Protein AF-A0A3D4T516-F1 (afdb_monomer)

Solvent-accessible surface area (backbone atoms only — not comparable to full-atom values): 6458 Å² total; per-residue (Å²): 79,28,20,22,77,67,82,60,55,74,40,79,66,72,54,71,50,77,47,79,43,81,50,92,99,47,71,46,77,45,83,45,76,48,46,68,33,95,87,46,90,95,21,42,49,34,57,37,44,65,31,91,86,78,66,50,74,43,64,63,82,81,74,87,64,45,72,72,59,45,51,54,51,52,52,53,50,51,55,51,61,71,72,49,53,74,70,55,48,52,54,54,52,76,75,50,91,79,76,89,87,80,135

Sequence (103 aa):
MYKCDTCGYETERLPIYEEHHPYGEGTATEIMTDTDCPYCVGGELMPAVQCGHCGKWFVDDGNEICPNCGKATVVAFKLFCNSLDETQKCYLNEFFDGTEVFA

Nearest PDB structures (foldseek):
  8aa4-assembly1_B  TM=6.515E-01  e=3.161E+00  Bacteroides thetaiotaomicron VPI-5482

Structure (mmCIF, N/CA/C/O backbone):
data_AF-A0A3D4T516-F1
#
_entry.id   AF-A0A3D4T516-F1
#
loop_
_atom_site.group_PDB
_atom_site.id
_atom_site.type_symbol
_atom_site.label_atom_id
_atom_site.label_alt_id
_atom_site.label_comp_id
_atom_site.label_asym_id
_atom_site.label_entity_id
_atom_site.label_seq_id
_atom_site.pdbx_PDB_ins_code
_atom_site.Cartn_x
_atom_site.Cartn_y
_atom_site.Cartn_z
_atom_site.occupancy
_atom_site.B_iso_or_equiv
_atom_site.auth_seq_id
_atom_site.auth_comp_id
_atom_site.auth_asym_id
_atom_site.auth_atom_id
_atom_site.pdbx_PDB_model_num
ATOM 1 N N . MET A 1 1 ? 12.123 -1.417 -2.527 1.00 91.31 1 MET A N 1
ATOM 2 C CA . MET A 1 1 ? 10.958 -2.314 -2.648 1.00 91.31 1 MET A CA 1
ATOM 3 C C . MET A 1 1 ? 9.829 -1.504 -3.245 1.00 91.31 1 MET A C 1
ATOM 5 O O . MET A 1 1 ? 9.654 -0.362 -2.834 1.00 91.31 1 MET A O 1
ATOM 9 N N . TYR A 1 2 ? 9.104 -2.081 -4.193 1.00 93.56 2 TYR A N 1
ATOM 10 C CA . TYR A 1 2 ? 7.950 -1.480 -4.844 1.00 93.56 2 TYR A CA 1
ATOM 11 C C . TYR A 1 2 ? 6.756 -2.412 -4.713 1.00 93.56 2 TYR A C 1
ATOM 13 O O . TYR A 1 2 ? 6.912 -3.637 -4.714 1.00 93.56 2 TYR A O 1
ATOM 21 N N . LYS A 1 3 ? 5.566 -1.830 -4.603 1.00 94.69 3 LYS A N 1
ATOM 22 C CA . LYS A 1 3 ? 4.310 -2.563 -4.535 1.00 94.69 3 LYS A CA 1
ATOM 23 C C . LYS A 1 3 ? 3.280 -1.884 -5.423 1.00 94.69 3 LYS A C 1
ATOM 25 O O . LYS A 1 3 ? 3.155 -0.666 -5.400 1.00 94.69 3 LYS A O 1
ATOM 30 N N . CYS A 1 4 ? 2.541 -2.678 -6.186 1.00 94.69 4 CYS A N 1
ATOM 31 C CA . CYS A 1 4 ? 1.422 -2.180 -6.962 1.00 94.69 4 CYS A CA 1
ATOM 32 C C . CYS A 1 4 ? 0.303 -1.716 -6.026 1.00 94.69 4 CYS A C 1
ATOM 34 O O . CYS A 1 4 ? -0.152 -2.487 -5.174 1.00 94.69 4 CYS A O 1
ATOM 36 N N . ASP A 1 5 ? -0.146 -0.482 -6.214 1.00 92.88 5 ASP A N 1
ATOM 37 C CA . ASP A 1 5 ? -1.242 0.142 -5.469 1.00 92.88 5 ASP A CA 1
ATOM 38 C C . ASP A 1 5 ? -2.602 -0.554 -5.665 1.00 92.88 5 ASP A C 1
ATOM 40 O O . ASP A 1 5 ? -3.442 -0.562 -4.765 1.00 92.88 5 ASP A O 1
ATOM 44 N N . THR A 1 6 ? -2.785 -1.205 -6.812 1.00 93.62 6 THR A N 1
ATOM 45 C CA . THR A 1 6 ? -4.055 -1.800 -7.228 1.00 93.62 6 THR A CA 1
ATOM 46 C C . THR A 1 6 ? -4.117 -3.299 -6.945 1.00 93.62 6 THR A C 1
ATOM 48 O O . THR A 1 6 ? -5.011 -3.768 -6.240 1.00 93.62 6 THR A O 1
ATOM 51 N N . CYS A 1 7 ? -3.174 -4.086 -7.481 1.00 94.00 7 CYS A N 1
ATOM 52 C CA . CYS A 1 7 ? -3.198 -5.549 -7.344 1.00 94.00 7 CYS A CA 1
ATOM 53 C C . CYS A 1 7 ? -2.308 -6.088 -6.213 1.00 94.00 7 CYS A C 1
ATOM 55 O O . CYS A 1 7 ? -2.395 -7.267 -5.866 1.00 94.00 7 CYS A O 1
ATOM 57 N N . GLY A 1 8 ? -1.442 -5.252 -5.632 1.00 91.69 8 GLY A N 1
ATOM 58 C CA . GLY A 1 8 ? -0.551 -5.646 -4.545 1.00 91.69 8 GLY A CA 1
ATOM 59 C C . GLY A 1 8 ? 0.674 -6.465 -4.958 1.00 91.69 8 GLY A C 1
ATOM 60 O O . GLY A 1 8 ? 1.367 -6.949 -4.062 1.00 91.69 8 GLY A O 1
ATOM 61 N N . TYR A 1 9 ? 0.958 -6.620 -6.256 1.00 94.00 9 TYR A N 1
ATOM 62 C CA . TYR A 1 9 ? 2.206 -7.217 -6.752 1.00 94.00 9 TYR A CA 1
ATOM 63 C C . TYR A 1 9 ? 3.437 -6.517 -6.148 1.00 94.00 9 TYR A C 1
ATOM 65 O O . TYR A 1 9 ? 3.426 -5.301 -6.002 1.00 94.00 9 TYR A O 1
ATOM 73 N N . GLU A 1 10 ? 4.483 -7.266 -5.792 1.00 94.25 10 GLU A N 1
ATOM 74 C CA . GLU A 1 10 ? 5.697 -6.751 -5.142 1.00 94.25 10 GLU A CA 1
ATOM 75 C C . GLU A 1 10 ? 6.936 -7.031 -6.001 1.00 94.25 10 GLU A C 1
ATOM 77 O O . GLU A 1 10 ? 7.076 -8.117 -6.565 1.00 94.25 10 GLU A O 1
ATOM 82 N N . THR A 1 11 ? 7.855 -6.066 -6.072 1.00 93.44 11 THR A N 1
ATOM 83 C CA . THR A 1 11 ? 9.149 -6.215 -6.753 1.00 93.44 11 THR A CA 1
ATOM 84 C C . THR A 1 11 ? 10.243 -5.413 -6.053 1.00 93.44 11 THR A C 1
ATOM 86 O O . THR A 1 11 ? 10.009 -4.337 -5.505 1.00 93.44 11 THR A O 1
ATOM 89 N N . GLU A 1 12 ? 11.480 -5.904 -6.079 1.00 94.19 12 GLU A N 1
ATOM 90 C CA . GLU A 1 12 ? 12.624 -5.169 -5.529 1.00 94.19 12 GLU A CA 1
ATOM 91 C C . GLU A 1 12 ? 13.093 -4.033 -6.445 1.00 94.19 12 GLU A C 1
ATOM 93 O O . GLU A 1 12 ? 13.694 -3.070 -5.965 1.00 94.19 12 GLU A O 1
ATOM 98 N N . ARG A 1 13 ? 12.817 -4.140 -7.751 1.00 91.38 13 ARG A N 1
ATOM 99 C CA . ARG A 1 13 ? 13.290 -3.225 -8.796 1.00 91.38 13 ARG A CA 1
ATOM 100 C C . ARG A 1 13 ? 12.166 -2.893 -9.768 1.00 91.38 13 ARG A C 1
ATOM 102 O O . ARG A 1 13 ? 11.352 -3.763 -10.081 1.00 91.38 13 ARG A O 1
ATOM 109 N N . LEU A 1 14 ? 12.156 -1.658 -10.258 1.00 92.12 14 LEU A N 1
ATOM 110 C CA . LEU A 1 14 ? 11.284 -1.273 -11.363 1.00 92.12 14 LEU A CA 1
ATOM 111 C C . LEU A 1 14 ? 11.728 -1.984 -12.652 1.00 92.12 14 LEU A C 1
ATOM 113 O O . LEU A 1 14 ? 12.937 -2.167 -12.851 1.00 92.12 14 LEU A O 1
ATOM 117 N N . PRO A 1 15 ? 10.784 -2.399 -13.512 1.00 87.94 15 PRO A N 1
ATOM 118 C CA . PRO A 1 15 ? 11.098 -2.813 -14.871 1.00 87.94 15 PRO A CA 1
ATOM 119 C C . PRO A 1 15 ? 11.887 -1.723 -15.606 1.00 87.94 15 PRO A C 1
ATOM 121 O O . PRO A 1 15 ? 11.644 -0.532 -15.422 1.00 87.94 15 PRO A O 1
ATOM 124 N N . ILE A 1 16 ? 12.843 -2.144 -16.430 1.00 89.75 16 ILE A N 1
ATOM 125 C CA . ILE A 1 16 ? 13.618 -1.255 -17.296 1.00 89.75 16 ILE A CA 1
ATOM 126 C C . ILE A 1 16 ? 13.416 -1.656 -18.750 1.00 89.75 16 ILE A C 1
ATOM 128 O O . ILE A 1 16 ? 13.284 -2.845 -19.051 1.00 89.75 16 ILE A O 1
ATOM 132 N N . TYR A 1 17 ? 13.429 -0.674 -19.641 1.00 87.62 17 TYR A N 1
ATOM 133 C CA . TYR A 1 17 ? 13.423 -0.888 -21.082 1.00 87.62 17 TYR A CA 1
ATOM 134 C C . TYR A 1 17 ? 14.390 0.076 -21.763 1.00 87.62 17 TYR A C 1
ATOM 136 O O . TYR A 1 17 ? 14.778 1.099 -21.200 1.00 87.62 17 TYR A O 1
ATOM 144 N N . GLU A 1 18 ? 14.821 -0.300 -22.961 1.00 91.38 18 GLU A N 1
ATOM 145 C CA . GLU A 1 18 ? 15.723 0.498 -23.783 1.00 91.38 18 GLU A CA 1
ATOM 146 C C . GLU A 1 18 ? 14.919 1.149 -24.907 1.00 91.38 18 GLU A C 1
ATOM 148 O O . GLU A 1 18 ? 14.240 0.454 -25.667 1.00 91.38 18 GLU A O 1
ATOM 153 N N . GLU A 1 19 ? 15.011 2.472 -25.031 1.00 89.00 19 GLU A N 1
ATOM 154 C CA . GLU A 1 19 ? 14.543 3.188 -26.214 1.00 89.00 19 GLU A CA 1
ATOM 155 C C . GLU A 1 19 ? 15.729 3.579 -27.091 1.00 89.00 19 GLU A C 1
ATOM 157 O O . GLU A 1 19 ? 16.762 4.062 -26.622 1.00 89.00 19 GLU A O 1
ATOM 162 N N . HIS A 1 20 ? 15.582 3.357 -28.395 1.00 88.75 20 HIS A N 1
ATOM 163 C CA . HIS A 1 20 ? 16.577 3.742 -29.385 1.00 88.75 20 HIS A CA 1
ATOM 164 C C . HIS A 1 20 ? 16.087 4.975 -30.140 1.00 88.75 20 HIS A C 1
ATOM 166 O O . HIS A 1 20 ? 15.159 4.895 -30.948 1.00 88.75 20 HIS A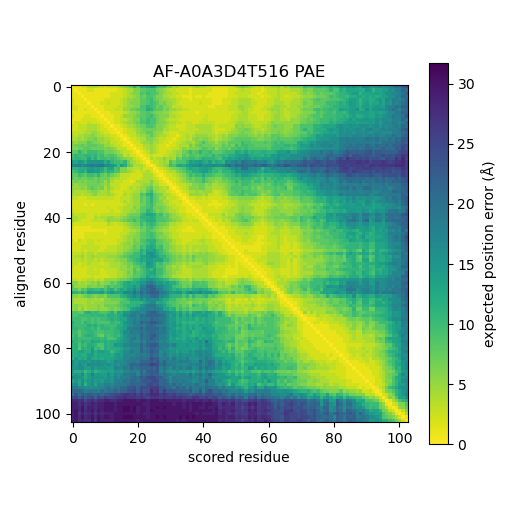 O 1
ATOM 172 N N . HIS A 1 21 ? 16.747 6.109 -29.920 1.00 85.25 21 HIS A N 1
ATOM 173 C CA . HIS A 1 21 ? 16.427 7.365 -30.586 1.00 85.25 21 HIS A CA 1
ATOM 174 C C . HIS A 1 21 ? 17.432 7.655 -31.709 1.00 85.25 21 HIS A C 1
ATOM 176 O O . HIS A 1 21 ? 18.646 7.597 -31.487 1.00 85.25 21 HIS A O 1
ATOM 182 N N . PRO A 1 22 ? 16.974 7.985 -32.928 1.00 88.75 22 PRO A N 1
ATOM 183 C CA . PRO A 1 22 ? 17.866 8.411 -33.999 1.00 88.75 22 PRO A CA 1
ATOM 184 C C . PRO A 1 22 ? 18.471 9.785 -33.677 1.00 88.75 22 PRO A C 1
ATOM 186 O O . PRO A 1 22 ? 17.761 10.717 -33.303 1.00 88.75 22 PRO A O 1
ATOM 189 N N . TYR A 1 23 ? 19.785 9.921 -33.854 1.00 83.62 23 TYR A N 1
ATOM 190 C CA . TYR A 1 23 ? 20.533 11.150 -33.587 1.00 83.62 23 TYR A CA 1
ATOM 191 C C . TYR A 1 23 ? 21.558 11.390 -34.704 1.00 83.62 23 TYR A C 1
ATOM 193 O O . TYR A 1 23 ? 22.655 10.828 -34.713 1.00 83.62 23 TYR A O 1
ATOM 201 N N . GLY A 1 24 ? 21.191 12.215 -35.689 1.00 84.50 24 GLY A N 1
ATOM 202 C CA . GLY A 1 24 ? 22.008 12.424 -36.889 1.00 84.50 24 GLY A CA 1
ATOM 203 C C . GLY A 1 24 ? 22.181 11.130 -37.695 1.00 84.50 24 GLY A C 1
ATOM 204 O O . GLY A 1 24 ? 21.194 10.510 -38.076 1.00 84.50 24 GLY A O 1
ATOM 205 N N . GLU A 1 25 ? 23.431 10.726 -37.948 1.00 85.38 25 GLU A N 1
ATOM 206 C CA . GLU A 1 25 ? 23.774 9.468 -38.641 1.00 85.38 25 GLU A CA 1
ATOM 207 C C . GLU A 1 25 ? 23.887 8.250 -37.695 1.00 85.38 25 GLU A C 1
ATOM 209 O O . GLU A 1 25 ? 24.220 7.154 -38.142 1.00 85.38 25 GLU A O 1
ATOM 214 N N . GLY A 1 26 ? 23.626 8.421 -36.393 1.00 86.06 26 GLY A N 1
ATOM 215 C CA . GLY A 1 26 ? 23.706 7.360 -35.386 1.00 86.06 26 GLY A CA 1
ATOM 216 C C . GLY A 1 26 ? 22.408 7.154 -34.602 1.00 86.06 26 GLY A C 1
ATOM 217 O O . GLY A 1 26 ? 21.389 7.797 -34.851 1.00 86.06 26 GLY A O 1
ATOM 218 N N . THR A 1 27 ? 22.460 6.253 -33.621 1.00 86.19 27 THR A N 1
ATOM 219 C CA . THR A 1 27 ? 21.380 5.996 -32.658 1.00 86.19 27 THR A CA 1
ATOM 220 C C . THR A 1 27 ? 21.906 6.156 -31.236 1.00 86.19 27 THR A C 1
ATOM 222 O O . THR A 1 27 ? 22.972 5.627 -30.916 1.00 86.19 27 THR A O 1
ATOM 225 N N . ALA A 1 28 ? 21.161 6.855 -30.386 1.00 89.56 28 ALA A N 1
ATOM 226 C CA . ALA A 1 28 ? 21.375 6.888 -28.945 1.00 89.56 28 ALA A CA 1
ATOM 227 C C . ALA A 1 28 ? 20.432 5.879 -28.276 1.00 89.56 28 ALA A C 1
ATOM 229 O O . ALA A 1 28 ? 19.267 5.789 -28.658 1.00 89.56 28 ALA A O 1
ATOM 230 N N . THR A 1 29 ? 20.935 5.119 -27.303 1.00 89.62 29 THR A N 1
ATOM 231 C CA . THR A 1 29 ? 20.111 4.230 -26.472 1.00 89.62 29 THR A CA 1
ATOM 232 C C . THR A 1 29 ? 19.908 4.878 -25.112 1.00 89.62 29 THR A C 1
ATOM 234 O O . THR A 1 29 ? 20.890 5.194 -24.437 1.00 89.62 29 THR A O 1
ATOM 237 N N . GLU A 1 30 ? 18.656 5.044 -24.705 1.00 88.62 30 GLU A N 1
ATOM 238 C CA . GLU A 1 30 ? 18.272 5.532 -23.383 1.00 88.62 30 GLU A CA 1
ATOM 239 C C . GLU A 1 30 ? 17.653 4.387 -22.576 1.00 88.62 30 GLU A C 1
ATOM 241 O O . GLU A 1 30 ? 16.828 3.630 -23.083 1.00 88.62 30 GLU A O 1
ATOM 246 N N . ILE A 1 31 ? 18.085 4.227 -21.322 1.00 88.50 31 ILE A N 1
ATOM 247 C CA . ILE A 1 31 ? 17.523 3.235 -20.398 1.00 88.50 31 ILE A CA 1
ATOM 248 C C . ILE A 1 31 ? 16.461 3.941 -19.564 1.00 88.50 31 ILE A C 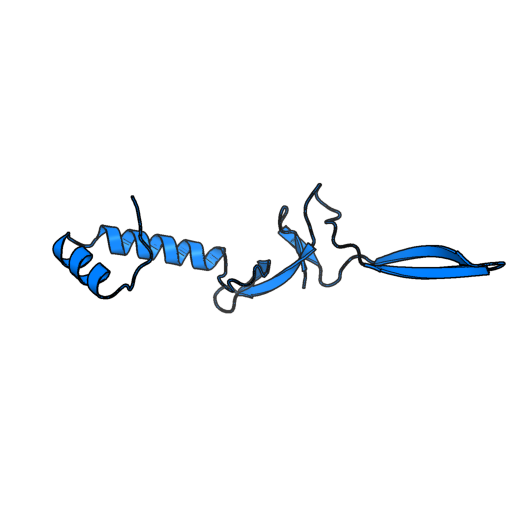1
ATOM 250 O O . ILE A 1 31 ? 16.782 4.837 -18.780 1.00 88.50 31 ILE A O 1
ATOM 254 N N . MET A 1 32 ? 15.214 3.513 -19.715 1.00 87.19 32 MET A N 1
ATOM 255 C CA . MET A 1 32 ? 14.063 4.056 -19.004 1.00 87.19 32 MET A CA 1
ATOM 256 C C . MET A 1 32 ? 13.556 3.064 -17.957 1.00 87.19 32 MET A C 1
ATOM 258 O O . MET A 1 32 ? 13.749 1.854 -18.078 1.00 87.19 32 MET A O 1
ATOM 262 N N . THR A 1 33 ? 12.912 3.581 -16.911 1.00 88.88 33 THR A N 1
ATOM 263 C CA . THR A 1 33 ? 12.206 2.781 -15.902 1.00 88.88 33 THR A CA 1
ATOM 264 C C . THR A 1 33 ? 10.708 2.880 -16.126 1.00 88.88 33 THR A C 1
ATOM 266 O O . THR A 1 33 ? 10.196 3.985 -16.300 1.00 88.88 33 THR A O 1
ATOM 269 N N . ASP A 1 34 ? 10.018 1.748 -16.061 1.00 89.06 34 ASP A N 1
ATOM 270 C CA . ASP A 1 34 ? 8.564 1.677 -16.135 1.00 89.06 34 ASP A CA 1
ATOM 271 C C . ASP A 1 34 ? 7.969 1.550 -14.729 1.00 89.06 34 ASP A C 1
ATOM 273 O O . ASP A 1 34 ? 8.420 0.733 -13.919 1.00 89.06 34 ASP A O 1
ATOM 277 N N . THR A 1 35 ? 6.977 2.377 -14.424 1.00 92.38 35 THR A N 1
ATOM 278 C CA . THR A 1 35 ? 6.211 2.297 -13.177 1.00 92.38 35 THR A CA 1
ATOM 279 C C . THR A 1 35 ? 4.906 1.540 -13.358 1.00 92.38 35 THR A C 1
ATOM 281 O O . THR A 1 35 ? 4.266 1.226 -12.360 1.00 92.38 35 THR A O 1
ATOM 284 N N . ASP A 1 36 ? 4.513 1.187 -14.578 1.00 93.81 36 ASP A N 1
ATOM 285 C CA . ASP A 1 36 ? 3.285 0.444 -14.811 1.00 93.81 36 ASP A CA 1
ATOM 286 C C . ASP A 1 36 ? 3.392 -0.979 -14.257 1.00 93.81 36 ASP A C 1
ATOM 288 O O . ASP A 1 36 ? 4.409 -1.676 -14.362 1.00 93.81 36 ASP A O 1
ATOM 292 N N . CYS A 1 37 ? 2.316 -1.443 -13.623 1.00 93.06 37 CYS A N 1
ATOM 293 C CA . CYS A 1 37 ? 2.265 -2.799 -13.112 1.00 93.06 37 CYS A CA 1
ATOM 294 C C . CYS A 1 37 ? 2.097 -3.800 -14.268 1.00 93.06 37 CYS A C 1
ATOM 296 O O . CYS A 1 37 ? 1.060 -3.803 -14.933 1.00 93.06 37 CYS A O 1
ATOM 298 N N . PRO A 1 38 ? 3.015 -4.768 -14.446 1.00 91.69 38 PRO A N 1
ATOM 299 C CA . PRO A 1 38 ? 2.922 -5.729 -15.548 1.00 91.69 38 PRO A CA 1
ATOM 300 C C . PRO A 1 38 ? 1.817 -6.787 -15.364 1.00 91.69 38 PRO A C 1
ATOM 302 O O . PRO A 1 38 ? 1.592 -7.606 -16.254 1.00 91.69 38 PRO A O 1
ATOM 305 N N . TYR A 1 39 ? 1.135 -6.804 -14.212 1.00 93.38 39 TYR A N 1
ATOM 306 C CA . TYR A 1 39 ? 0.142 -7.824 -13.851 1.00 93.38 39 TYR A CA 1
ATOM 307 C C . TYR A 1 39 ? -1.294 -7.298 -13.761 1.00 93.38 39 TYR A C 1
ATOM 309 O O . TYR A 1 39 ? -2.218 -8.098 -13.600 1.00 93.38 39 TYR A O 1
ATOM 317 N N . CYS A 1 40 ? -1.518 -5.984 -13.854 1.00 94.62 40 CYS A N 1
ATOM 318 C CA . CYS A 1 40 ? -2.865 -5.420 -13.825 1.00 94.62 40 CYS A CA 1
ATOM 319 C C . CYS A 1 40 ? -2.966 -4.126 -14.632 1.00 94.62 40 CYS A C 1
ATOM 321 O O . CYS A 1 40 ? -2.013 -3.362 -14.722 1.00 94.62 40 CYS A O 1
ATOM 323 N N . VAL A 1 41 ? -4.149 -3.867 -15.185 1.00 93.81 41 VAL A N 1
ATOM 324 C CA . VAL A 1 41 ? -4.407 -2.661 -15.976 1.00 93.81 41 VAL A CA 1
ATOM 325 C C . VAL A 1 41 ? -4.663 -1.479 -15.046 1.00 93.81 41 VAL A C 1
ATOM 327 O O . VAL A 1 41 ? -5.564 -1.547 -14.212 1.00 93.81 41 VAL A O 1
ATOM 330 N N . GLY A 1 42 ? -3.898 -0.401 -15.231 1.00 91.50 42 GLY A N 1
ATOM 331 C CA . GLY A 1 42 ? -4.065 0.860 -14.503 1.00 91.50 42 GLY A CA 1
ATOM 332 C C . GLY A 1 42 ? -3.524 0.859 -13.073 1.00 91.50 42 GLY A C 1
ATOM 333 O O . GLY A 1 42 ? -3.860 1.764 -12.322 1.00 91.50 42 GLY A O 1
ATOM 334 N N . GLY A 1 43 ? -2.738 -0.152 -12.689 1.00 93.62 43 GLY A N 1
ATOM 335 C CA . GLY A 1 43 ? -2.010 -0.139 -11.423 1.00 93.62 43 GLY A CA 1
ATOM 336 C C . GLY A 1 43 ? -0.573 0.327 -11.614 1.00 93.62 43 GLY A C 1
ATOM 337 O O . GLY A 1 43 ? 0.061 -0.040 -12.602 1.00 93.62 43 GLY A O 1
ATOM 338 N N . GLU A 1 44 ? -0.046 1.050 -10.631 1.00 94.44 44 GLU A N 1
ATOM 339 C CA . GLU A 1 44 ? 1.309 1.609 -10.648 1.00 94.44 44 GLU A CA 1
ATOM 340 C C . GLU A 1 44 ? 2.160 1.008 -9.521 1.00 94.44 44 GLU A C 1
ATOM 342 O O . GLU A 1 44 ? 1.687 0.729 -8.415 1.00 94.44 44 GLU A O 1
ATOM 347 N N . LEU A 1 45 ? 3.436 0.767 -9.811 1.00 94.38 45 LEU A N 1
ATOM 348 C CA . LEU A 1 45 ? 4.460 0.307 -8.883 1.00 94.38 45 LEU A CA 1
ATOM 349 C C . LEU A 1 45 ? 4.970 1.480 -8.051 1.00 94.38 45 LEU A C 1
ATOM 351 O O . LEU A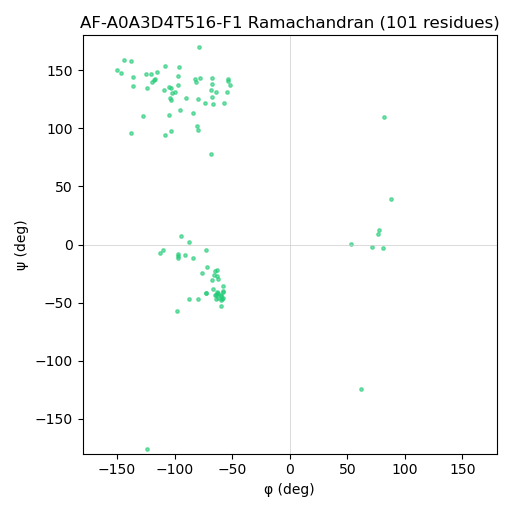 1 45 ? 5.871 2.216 -8.450 1.00 94.38 45 LEU A O 1
ATOM 355 N N . MET A 1 46 ? 4.441 1.587 -6.841 1.00 93.06 46 MET A N 1
ATOM 356 C CA . MET A 1 46 ? 4.790 2.648 -5.908 1.00 93.06 46 MET A CA 1
ATOM 357 C C . MET A 1 46 ? 5.864 2.190 -4.918 1.00 93.06 46 MET A C 1
ATOM 359 O O . MET A 1 46 ? 5.953 0.992 -4.619 1.00 93.06 46 MET A O 1
ATOM 363 N N . PRO A 1 47 ? 6.687 3.107 -4.376 1.00 93.19 47 PRO A N 1
ATOM 364 C CA . PRO A 1 47 ? 7.583 2.795 -3.271 1.00 93.19 47 PRO A CA 1
ATOM 365 C C . PRO A 1 47 ? 6.821 2.135 -2.121 1.00 93.19 47 PRO A C 1
ATOM 367 O O . PRO A 1 47 ? 5.713 2.541 -1.771 1.00 93.19 47 PRO A O 1
ATOM 370 N N . ALA A 1 48 ? 7.410 1.091 -1.545 1.00 92.38 48 ALA A N 1
ATOM 371 C CA . ALA A 1 48 ? 6.812 0.362 -0.439 1.00 92.38 48 ALA A CA 1
ATOM 372 C C . ALA A 1 48 ? 7.685 0.440 0.811 1.00 92.38 48 ALA A C 1
ATOM 374 O O . ALA A 1 48 ? 8.910 0.305 0.736 1.00 92.38 48 ALA A O 1
ATOM 375 N N . VAL A 1 49 ? 7.033 0.567 1.965 1.00 91.94 49 VAL A N 1
ATOM 376 C CA . VAL A 1 49 ? 7.654 0.568 3.293 1.00 91.94 49 VAL A CA 1
ATOM 377 C C . VAL A 1 49 ? 7.203 -0.646 4.097 1.00 91.94 49 VAL A C 1
ATOM 379 O O . VAL A 1 49 ? 6.089 -1.158 3.940 1.00 91.94 49 VAL A O 1
ATOM 382 N N . GLN A 1 50 ? 8.087 -1.140 4.962 1.00 91.38 50 GLN A N 1
ATOM 383 C CA . GLN A 1 50 ? 7.781 -2.259 5.842 1.00 91.38 50 GLN A CA 1
ATOM 384 C C . GLN A 1 50 ? 7.213 -1.742 7.163 1.00 91.38 50 GLN A C 1
ATOM 386 O O . GLN A 1 50 ? 7.833 -0.939 7.856 1.00 91.38 50 GLN A O 1
ATOM 391 N N . CYS A 1 51 ? 6.043 -2.241 7.558 1.00 89.25 51 CYS A N 1
ATOM 392 C CA . CYS A 1 51 ? 5.471 -1.913 8.857 1.00 89.25 51 CYS A CA 1
ATOM 393 C C . CYS A 1 51 ? 6.331 -2.486 9.992 1.00 89.25 51 CYS A C 1
ATOM 395 O O . CYS A 1 51 ? 6.438 -3.705 10.120 1.00 89.25 51 CYS A O 1
ATOM 397 N N . GLY A 1 52 ? 6.837 -1.631 10.885 1.00 86.38 52 GLY A N 1
ATOM 398 C CA . GLY A 1 52 ? 7.609 -2.067 12.056 1.00 86.38 52 GLY A CA 1
ATOM 399 C C . GLY A 1 52 ? 6.828 -2.929 13.061 1.00 86.38 52 GLY A C 1
ATOM 400 O O . GLY A 1 52 ? 7.432 -3.688 13.809 1.00 86.38 52 GLY A O 1
ATOM 401 N N . HIS A 1 53 ? 5.491 -2.857 13.068 1.00 84.69 53 HIS A N 1
ATOM 402 C CA . HIS A 1 53 ? 4.653 -3.636 13.988 1.00 84.69 53 HIS A CA 1
ATOM 403 C C . HIS A 1 53 ? 4.295 -5.031 13.452 1.00 84.69 53 HIS A C 1
ATOM 405 O O . HIS A 1 53 ? 4.376 -6.013 14.182 1.00 84.69 53 HIS A O 1
ATOM 411 N N . CYS A 1 54 ? 3.857 -5.137 12.190 1.00 88.62 54 CYS A N 1
ATOM 412 C CA . CYS A 1 54 ? 3.389 -6.412 11.621 1.00 88.62 54 CYS A CA 1
ATOM 413 C C . CYS A 1 54 ? 4.308 -7.013 10.549 1.00 88.62 54 CYS A C 1
ATOM 415 O O . CYS A 1 54 ? 4.013 -8.093 10.043 1.00 88.62 54 CYS A O 1
ATOM 417 N N . GLY A 1 55 ? 5.377 -6.315 10.160 1.00 88.25 55 GLY A N 1
ATOM 418 C CA . GLY A 1 55 ? 6.356 -6.769 9.169 1.00 88.25 55 GLY A CA 1
ATOM 419 C C . GLY A 1 55 ? 5.863 -6.792 7.719 1.00 88.25 55 GLY A C 1
ATOM 420 O O . GLY A 1 55 ? 6.642 -7.131 6.831 1.00 88.25 55 GLY A O 1
ATOM 421 N N . LYS A 1 56 ? 4.597 -6.445 7.453 1.00 88.81 56 LYS A N 1
ATOM 422 C CA . LYS A 1 56 ? 4.036 -6.413 6.094 1.00 88.81 56 LYS A CA 1
ATOM 423 C C . LYS A 1 56 ? 4.472 -5.163 5.337 1.00 88.81 56 LYS A C 1
ATOM 425 O O . LYS A 1 56 ? 4.520 -4.077 5.918 1.00 88.81 56 LYS A O 1
ATOM 430 N N . TRP A 1 57 ? 4.702 -5.326 4.040 1.00 89.62 57 TRP A N 1
ATOM 431 C CA . TRP A 1 57 ? 4.948 -4.232 3.108 1.00 89.62 57 TRP A CA 1
ATOM 432 C C . TRP A 1 57 ? 3.638 -3.592 2.653 1.00 89.62 57 TRP A C 1
ATOM 434 O O . TRP A 1 57 ? 2.641 -4.280 2.409 1.00 89.62 57 TRP A O 1
ATOM 444 N N . PHE A 1 58 ? 3.641 -2.271 2.542 1.00 90.81 58 PHE A N 1
ATOM 445 C CA . PHE A 1 58 ? 2.528 -1.485 2.022 1.00 90.81 58 PHE A CA 1
ATOM 446 C C . PHE A 1 58 ? 3.059 -0.293 1.225 1.00 90.81 58 PHE A C 1
ATOM 448 O O . PHE A 1 58 ? 4.221 0.075 1.382 1.00 90.81 58 PHE A O 1
ATOM 455 N N . VAL A 1 59 ? 2.222 0.251 0.341 1.00 90.88 59 VAL A N 1
ATOM 456 C CA . VAL A 1 59 ? 2.558 1.440 -0.452 1.00 90.88 59 VAL A CA 1
ATOM 457 C C . VAL A 1 59 ? 2.753 2.628 0.483 1.00 90.88 59 VAL A C 1
ATOM 459 O O . VAL A 1 59 ? 1.923 2.848 1.364 1.00 90.88 59 VAL A O 1
ATOM 462 N N . ASP A 1 60 ? 3.851 3.352 0.297 1.00 87.69 60 ASP A N 1
ATOM 463 C CA . ASP A 1 60 ? 4.130 4.586 1.020 1.00 87.69 60 ASP A CA 1
ATOM 464 C C . ASP A 1 60 ? 3.358 5.745 0.381 1.00 87.69 60 ASP A C 1
ATOM 466 O O . ASP A 1 60 ? 3.722 6.246 -0.682 1.00 87.69 60 ASP A O 1
ATOM 470 N N . ASP A 1 61 ? 2.253 6.131 1.014 1.00 79.62 61 ASP A N 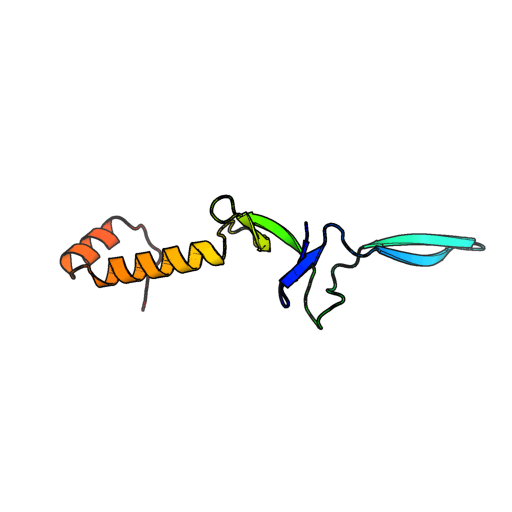1
ATOM 471 C CA . ASP A 1 61 ? 1.415 7.267 0.626 1.00 79.62 61 ASP A CA 1
ATOM 472 C C . ASP A 1 61 ? 1.779 8.558 1.386 1.00 79.62 61 ASP A C 1
ATOM 474 O O . ASP A 1 61 ? 1.063 9.555 1.294 1.00 79.62 61 ASP A O 1
ATOM 478 N N . GLY A 1 62 ? 2.874 8.546 2.159 1.00 75.25 62 GLY A N 1
ATOM 479 C CA . GLY A 1 62 ? 3.311 9.662 2.997 1.00 75.25 62 GLY A CA 1
ATOM 480 C C . GLY A 1 62 ? 2.595 9.775 4.346 1.00 75.25 62 GLY A C 1
ATOM 481 O O . GLY A 1 62 ? 2.968 10.62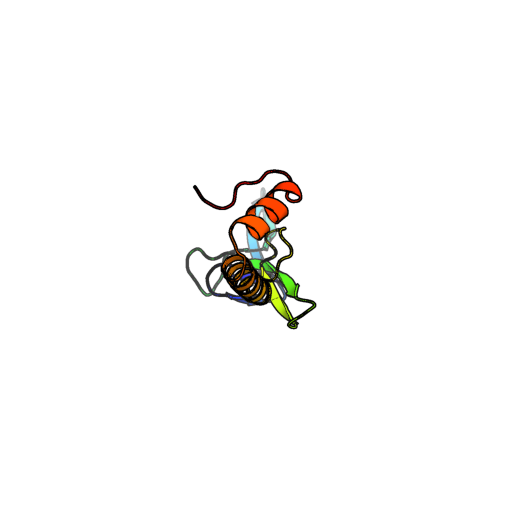8 5.149 1.00 75.25 62 GLY A O 1
ATOM 482 N N . ASN A 1 63 ? 1.604 8.922 4.638 1.00 70.06 63 ASN A N 1
ATOM 483 C CA . ASN A 1 63 ? 0.927 8.918 5.938 1.00 70.06 63 ASN A CA 1
ATOM 484 C C . ASN A 1 63 ? 1.586 7.973 6.955 1.00 70.06 63 ASN A C 1
ATOM 486 O O . ASN A 1 63 ? 1.183 7.973 8.115 1.00 70.06 63 ASN A O 1
ATOM 490 N N . GLU A 1 64 ? 2.548 7.138 6.537 1.00 67.94 64 GLU A N 1
ATOM 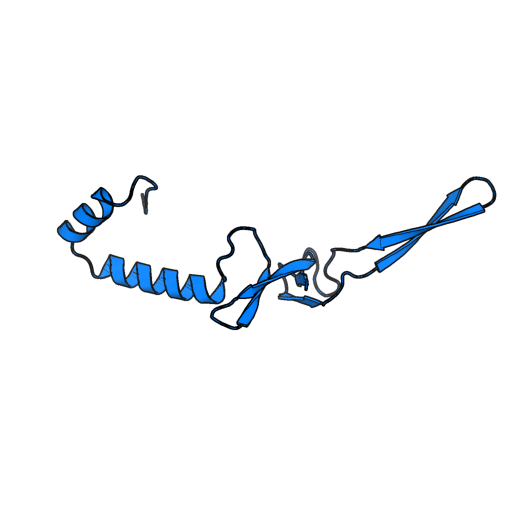491 C CA . GLU A 1 64 ? 3.288 6.139 7.341 1.00 67.94 64 GLU A CA 1
ATOM 492 C C . GLU A 1 64 ? 2.419 5.132 8.139 1.00 67.94 64 GLU A C 1
ATOM 494 O O . GLU A 1 64 ? 2.931 4.233 8.818 1.00 67.94 64 GLU A O 1
ATOM 499 N N . ILE A 1 65 ? 1.088 5.212 8.050 1.00 77.25 65 ILE A N 1
ATOM 500 C CA . ILE A 1 65 ? 0.169 4.330 8.764 1.00 77.25 65 ILE A CA 1
ATOM 501 C C . ILE A 1 65 ? -0.003 3.047 7.961 1.00 77.25 65 ILE A C 1
ATOM 503 O O . ILE A 1 65 ? -0.640 3.011 6.911 1.00 77.25 65 ILE A O 1
ATOM 507 N N . CYS A 1 66 ? 0.481 1.940 8.523 1.00 85.81 66 CYS A N 1
ATOM 508 C CA . CYS A 1 66 ? 0.241 0.625 7.943 1.00 85.81 66 CYS A CA 1
ATOM 509 C C . CYS A 1 66 ? -1.273 0.369 7.808 1.00 85.81 66 CYS A C 1
ATOM 511 O O . CYS A 1 66 ? -1.960 0.300 8.830 1.00 85.81 66 CYS A O 1
ATOM 513 N N . PRO A 1 67 ? -1.808 0.109 6.603 1.00 82.31 67 PRO A N 1
ATOM 514 C CA . PRO A 1 67 ? -3.246 -0.046 6.388 1.00 82.31 67 PRO A CA 1
ATOM 515 C C . PRO A 1 67 ? -3.825 -1.271 7.103 1.00 82.31 67 PRO A C 1
ATOM 517 O O . PRO A 1 67 ? -5.020 -1.326 7.385 1.00 82.31 67 PRO A O 1
ATOM 520 N N . ASN A 1 68 ? -2.994 -2.266 7.421 1.00 79.69 68 ASN A N 1
ATOM 521 C CA . ASN A 1 68 ? -3.431 -3.443 8.164 1.00 79.69 68 ASN A CA 1
ATOM 522 C C . ASN A 1 68 ? -3.529 -3.159 9.673 1.00 79.69 68 ASN A C 1
ATOM 524 O O . ASN A 1 68 ? -4.537 -3.485 10.296 1.00 79.69 68 ASN A O 1
ATOM 528 N N . CYS A 1 69 ? -2.510 -2.523 10.259 1.00 84.12 69 CYS A N 1
ATOM 529 C CA . CYS A 1 69 ? -2.520 -2.158 11.679 1.00 84.12 69 CYS A CA 1
ATOM 530 C C . CYS A 1 69 ? -3.479 -0.992 11.955 1.00 84.12 69 CYS A C 1
ATOM 532 O O . CYS A 1 69 ? -4.251 -1.046 12.905 1.00 84.12 69 CYS A O 1
ATOM 534 N N . GLY A 1 70 ? -3.488 0.021 11.087 1.00 80.19 70 GLY A N 1
ATOM 535 C CA . GLY A 1 70 ? -4.351 1.195 11.182 1.00 80.19 70 GLY A CA 1
ATOM 536 C C . GLY A 1 70 ? -5.832 0.831 11.193 1.00 80.19 70 GLY A C 1
ATOM 537 O O . GLY A 1 70 ? -6.577 1.358 12.010 1.00 80.19 70 GLY A O 1
ATOM 538 N N . LYS A 1 71 ? -6.266 -0.147 10.383 1.00 75.62 71 LYS A N 1
ATOM 539 C CA . LYS A 1 71 ? -7.645 -0.666 10.444 1.00 75.62 71 LYS A CA 1
ATOM 540 C C . LYS A 1 71 ? -8.002 -1.201 11.831 1.00 75.62 71 LYS A C 1
ATOM 542 O O . LYS A 1 71 ? -9.066 -0.868 12.346 1.00 75.62 71 LYS A O 1
ATOM 547 N N . ALA A 1 72 ? -7.125 -1.998 12.443 1.00 74.38 72 ALA A N 1
ATOM 548 C CA . ALA A 1 72 ? -7.352 -2.521 13.788 1.00 74.38 72 ALA A CA 1
ATOM 549 C C . ALA A 1 72 ? -7.413 -1.390 14.828 1.00 74.38 72 ALA A C 1
ATOM 551 O O . ALA A 1 72 ? -8.317 -1.380 15.662 1.00 74.38 72 ALA A O 1
ATOM 552 N N . THR A 1 73 ? -6.520 -0.401 14.724 1.00 77.69 73 THR A N 1
ATOM 553 C CA . THR A 1 73 ? -6.507 0.779 15.598 1.00 77.69 73 THR A CA 1
ATOM 554 C C . THR A 1 73 ? -7.786 1.604 15.462 1.00 77.69 73 THR A C 1
ATOM 556 O O . THR A 1 73 ? -8.400 1.941 16.469 1.00 77.69 73 THR A O 1
ATOM 559 N N . VAL A 1 74 ? -8.246 1.876 14.236 1.00 78.12 74 VAL A N 1
ATOM 560 C CA . VAL A 1 74 ? -9.493 2.617 13.982 1.00 78.12 74 VAL A CA 1
ATOM 561 C C . VAL A 1 74 ? -10.699 1.868 14.544 1.00 78.12 74 VAL A C 1
ATOM 563 O O . VAL A 1 74 ? -11.575 2.483 15.147 1.00 78.12 74 VAL A O 1
ATOM 566 N N . VAL A 1 75 ? -10.761 0.543 14.377 1.00 78.00 75 VAL A N 1
ATOM 567 C CA . VAL A 1 75 ? -11.845 -0.272 14.947 1.00 78.00 75 VAL A CA 1
ATOM 568 C C . VAL A 1 75 ? -11.820 -0.219 16.474 1.00 78.00 75 VAL A C 1
ATOM 570 O O . VAL A 1 75 ? -12.862 0.019 17.083 1.00 78.00 75 VAL A O 1
ATOM 573 N N . ALA A 1 76 ? -10.650 -0.387 17.094 1.00 81.44 76 ALA A N 1
ATOM 574 C CA . ALA A 1 76 ? -10.500 -0.293 18.544 1.00 81.44 76 ALA A CA 1
ATOM 575 C C . ALA A 1 76 ? -10.908 1.092 19.067 1.00 81.44 76 ALA A C 1
ATOM 577 O O . ALA A 1 76 ? -11.649 1.186 20.044 1.00 81.44 76 ALA A O 1
ATOM 578 N N . PHE A 1 77 ? -10.500 2.159 18.377 1.00 83.19 77 PHE A N 1
ATOM 579 C CA . PHE A 1 77 ? -10.858 3.529 18.732 1.00 83.19 77 PHE A CA 1
ATOM 580 C C . PHE A 1 77 ? -12.366 3.777 18.610 1.00 83.19 77 PHE A C 1
ATOM 582 O O . PHE A 1 77 ? -12.977 4.310 19.529 1.00 83.19 77 PHE A O 1
ATOM 589 N N . LYS A 1 78 ? -13.009 3.300 17.535 1.00 81.62 78 LYS A N 1
ATOM 590 C CA . LYS A 1 78 ? -14.472 3.375 17.382 1.00 81.62 78 LYS A CA 1
ATOM 591 C C . LYS A 1 78 ? -15.210 2.639 18.498 1.00 81.62 78 LYS A C 1
ATOM 593 O O . LYS A 1 78 ? -16.182 3.164 19.032 1.00 81.62 78 LYS A O 1
ATOM 598 N N . LEU A 1 79 ? -14.760 1.436 18.861 1.00 85.56 79 LEU A N 1
ATOM 599 C CA . LEU A 1 79 ? -15.348 0.677 19.968 1.00 85.56 79 LEU A CA 1
ATOM 600 C C . LEU A 1 79 ? -15.186 1.409 21.304 1.00 85.56 79 LEU A C 1
ATOM 602 O O . LEU A 1 79 ? -16.139 1.465 22.076 1.00 85.56 79 LEU A O 1
ATOM 606 N N . PHE A 1 80 ? -14.019 2.009 21.545 1.00 86.81 80 PHE A N 1
ATOM 607 C CA . PHE A 1 80 ? -13.785 2.859 22.707 1.00 86.81 80 PHE A CA 1
ATOM 608 C C . PHE A 1 80 ? -14.748 4.054 22.729 1.00 86.81 80 PHE A C 1
ATOM 610 O O . PHE A 1 80 ? -15.486 4.200 23.698 1.00 86.81 80 PHE A O 1
ATOM 617 N N . CYS A 1 81 ? -14.835 4.843 21.655 1.00 84.19 81 CYS A N 1
ATOM 618 C CA . CYS A 1 81 ? -15.754 5.984 21.577 1.00 84.19 81 CYS A CA 1
ATOM 619 C C . CYS A 1 81 ? -17.224 5.584 21.790 1.00 84.19 81 CYS A C 1
ATOM 621 O O . CYS A 1 81 ? -17.973 6.318 22.429 1.00 84.19 81 CYS A O 1
ATOM 623 N N . ASN A 1 82 ? -17.631 4.407 21.305 1.00 86.12 82 ASN A N 1
ATOM 624 C CA . ASN A 1 82 ? -18.981 3.874 21.508 1.00 86.12 82 ASN A CA 1
ATOM 625 C C . ASN A 1 82 ? -19.250 3.407 22.947 1.00 86.12 82 ASN A C 1
ATOM 627 O O . ASN A 1 82 ? -20.409 3.251 23.320 1.00 86.12 82 ASN A O 1
ATOM 631 N N . SER A 1 83 ? -18.205 3.157 23.739 1.00 90.19 83 SER A N 1
ATOM 632 C CA . SER A 1 83 ? -18.327 2.793 25.156 1.00 90.19 83 SER A CA 1
ATOM 633 C C . SER A 1 83 ? -18.457 4.001 26.087 1.00 90.19 83 SER A C 1
ATOM 635 O O . SER A 1 83 ? -18.790 3.822 27.256 1.00 90.19 83 SER A O 1
ATOM 637 N N . LEU A 1 84 ? -18.204 5.212 25.574 1.00 89.12 84 LEU A N 1
ATOM 638 C CA . LEU A 1 84 ? -18.275 6.449 26.342 1.00 89.12 84 LEU A CA 1
ATOM 639 C C . LEU A 1 84 ? -19.712 6.963 26.452 1.00 89.12 84 LEU A C 1
ATOM 641 O O . LEU A 1 84 ? -20.480 6.925 25.486 1.00 89.12 84 LEU A O 1
ATOM 645 N N . ASP A 1 85 ? -20.048 7.512 27.615 1.00 90.06 85 ASP A N 1
ATOM 646 C CA . ASP A 1 85 ? -21.271 8.293 27.793 1.00 90.06 85 ASP A CA 1
ATOM 647 C C . ASP A 1 85 ? -21.126 9.729 27.248 1.00 90.06 85 ASP A C 1
ATOM 649 O O . ASP A 1 85 ? -20.038 10.188 26.896 1.00 90.06 85 ASP A O 1
ATOM 653 N N . GLU A 1 86 ? -22.239 10.460 27.165 1.00 85.50 86 GLU A N 1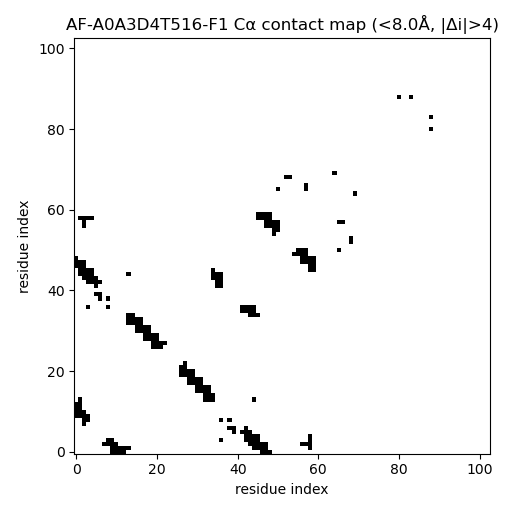
ATOM 654 C CA . GLU A 1 86 ? -22.262 11.823 26.616 1.00 85.50 86 GLU A CA 1
ATOM 655 C C . GLU A 1 86 ? -21.403 12.821 27.409 1.00 85.50 86 GLU A C 1
ATOM 657 O O . GLU A 1 86 ? -20.831 13.742 26.827 1.00 85.50 86 GLU A O 1
ATOM 662 N N . THR A 1 87 ? -21.244 12.623 28.719 1.00 86.69 87 THR A N 1
ATOM 663 C CA . THR A 1 87 ? -20.403 13.501 29.550 1.00 86.69 87 THR A CA 1
ATOM 664 C C . THR A 1 87 ? -18.926 13.253 29.252 1.00 86.69 87 THR A C 1
ATOM 666 O O . THR A 1 87 ? -18.150 14.195 29.096 1.00 86.69 87 THR A O 1
ATOM 669 N N . GLN A 1 88 ? -18.544 11.985 29.098 1.00 85.56 88 GLN A N 1
ATOM 670 C CA . GLN A 1 88 ? -17.192 11.568 28.734 1.00 85.56 88 GLN A CA 1
ATOM 671 C C . GLN A 1 88 ? -16.809 11.989 27.311 1.00 85.56 88 GLN A C 1
ATOM 673 O O . GLN A 1 88 ? -15.674 12.404 27.087 1.00 85.56 88 GLN A O 1
ATOM 678 N N . LYS A 1 89 ? -17.743 11.927 26.353 1.00 82.94 89 LYS A N 1
ATOM 679 C CA . LYS A 1 89 ? -17.524 12.437 24.988 1.00 82.94 89 LYS A CA 1
ATOM 680 C C . LYS A 1 89 ? -17.335 13.950 24.969 1.00 82.94 89 LYS A C 1
ATOM 682 O O . LYS A 1 89 ? -16.434 14.430 24.290 1.00 82.94 89 LYS A O 1
ATOM 687 N N . CYS A 1 90 ? -18.151 14.686 25.728 1.00 79.75 90 CYS A N 1
ATOM 688 C CA . CYS A 1 90 ? -18.026 16.137 25.852 1.00 79.75 90 CYS A CA 1
ATOM 689 C C . CYS A 1 90 ? -16.637 16.520 26.385 1.00 79.75 90 CYS A C 1
ATOM 691 O O . CYS A 1 90 ? -15.946 17.328 25.773 1.00 79.75 90 CYS A O 1
ATOM 693 N N . TYR A 1 91 ? -16.180 15.835 27.440 1.00 79.56 91 TYR A N 1
ATOM 694 C CA . TYR A 1 91 ? -14.826 15.999 27.966 1.00 79.56 91 TYR A CA 1
ATOM 695 C C . TYR A 1 91 ? -13.755 15.661 26.920 1.00 79.56 91 TYR A C 1
ATOM 697 O O . TYR A 1 91 ? -12.843 16.447 26.713 1.00 79.56 91 TYR A O 1
ATOM 705 N N . LEU A 1 92 ? -13.862 14.533 26.207 1.00 78.62 92 LEU A N 1
ATO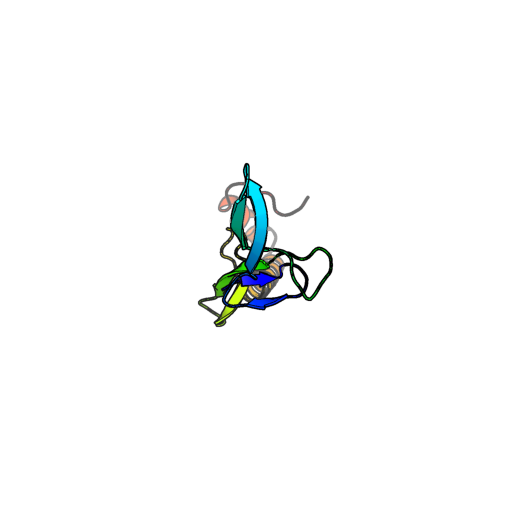M 706 C CA . LEU A 1 92 ? -12.888 14.159 25.172 1.00 78.62 92 LEU A CA 1
ATOM 707 C C . LEU A 1 92 ? -12.772 15.226 24.067 1.00 78.62 92 LEU A C 1
ATOM 709 O O . LEU A 1 92 ? -11.662 15.541 23.644 1.00 78.62 92 LEU A O 1
ATOM 713 N N . ASN A 1 93 ? -13.900 15.802 23.642 1.00 70.50 93 ASN A N 1
ATOM 714 C CA . ASN A 1 93 ? -13.948 16.856 22.629 1.00 70.50 93 ASN A CA 1
ATOM 715 C C . ASN A 1 93 ? -13.314 18.174 23.103 1.00 70.50 93 ASN A C 1
ATOM 717 O O . ASN A 1 93 ? -12.738 18.881 22.286 1.00 70.50 93 ASN A O 1
ATOM 721 N N . GLU A 1 94 ? -13.359 18.501 24.400 1.00 68.25 94 GLU A N 1
ATOM 722 C CA . GLU A 1 94 ? -12.674 19.689 24.941 1.00 68.25 94 GLU A CA 1
ATOM 723 C C . GLU A 1 94 ? -11.140 19.590 24.854 1.00 68.25 94 GLU A C 1
ATOM 725 O O . GLU A 1 94 ? -10.462 20.614 24.781 1.00 68.25 94 GLU A O 1
ATOM 730 N N . PHE A 1 95 ? -10.581 18.374 24.837 1.00 63.91 95 PHE A N 1
ATOM 731 C CA . PHE A 1 95 ? -9.132 18.142 24.729 1.00 63.91 95 PHE A CA 1
ATOM 732 C C . PHE A 1 95 ? -8.657 17.840 23.301 1.00 63.91 95 PHE A C 1
ATOM 734 O O . PHE A 1 95 ? -7.448 17.804 23.063 1.00 63.91 95 PHE A O 1
ATOM 741 N N . PHE A 1 96 ? -9.573 17.621 22.353 1.00 61.97 96 PHE A N 1
ATOM 742 C CA . PHE A 1 96 ? -9.256 17.362 20.949 1.00 61.97 96 PHE A CA 1
ATOM 743 C C . PHE A 1 96 ? -9.520 18.630 20.123 1.00 61.97 96 PHE A C 1
ATOM 745 O O . PHE A 1 96 ? -10.651 18.929 19.751 1.00 61.97 96 PHE A O 1
ATOM 752 N N . ASP A 1 97 ? -8.463 19.395 19.852 1.00 50.12 97 ASP A N 1
ATOM 753 C CA . ASP A 1 97 ? -8.486 20.648 19.083 1.00 50.12 97 ASP A CA 1
ATOM 754 C C . ASP A 1 97 ? -8.815 20.427 17.589 1.00 50.12 97 ASP A C 1
ATOM 756 O O . ASP A 1 97 ? -7.956 20.459 16.710 1.00 50.12 97 ASP A O 1
ATOM 760 N N . GLY A 1 98 ? -10.096 20.219 17.286 1.00 52.06 98 GLY A N 1
ATOM 761 C CA . GLY A 1 98 ? -10.676 20.913 16.136 1.00 52.06 98 GLY A CA 1
ATOM 762 C C . GLY A 1 98 ? -10.567 20.270 14.751 1.00 52.06 98 GLY A C 1
ATOM 763 O O . GLY A 1 98 ? -10.462 20.991 13.763 1.00 52.06 98 GLY A O 1
ATOM 764 N N . THR A 1 99 ? -10.703 18.951 14.604 1.00 51.44 99 THR A N 1
ATOM 765 C CA . THR A 1 99 ? -11.243 18.413 13.334 1.00 51.44 99 THR A CA 1
ATOM 766 C C . THR A 1 99 ? -12.409 17.473 13.606 1.00 51.44 99 THR A C 1
ATOM 768 O O . THR A 1 99 ? -12.253 16.414 14.207 1.00 51.44 99 THR A O 1
ATOM 771 N N . GLU A 1 100 ? -13.601 17.932 13.221 1.00 43.69 100 GLU A N 1
ATOM 772 C CA . GLU A 1 100 ? -14.903 17.348 13.543 1.00 43.69 100 GLU A CA 1
ATOM 773 C C . GLU A 1 100 ? -15.010 15.870 13.147 1.00 43.69 100 GLU A C 1
ATOM 775 O O . GLU A 1 100 ? -14.727 15.476 12.014 1.00 43.69 100 GLU A O 1
ATOM 780 N N . VAL A 1 101 ? -15.487 15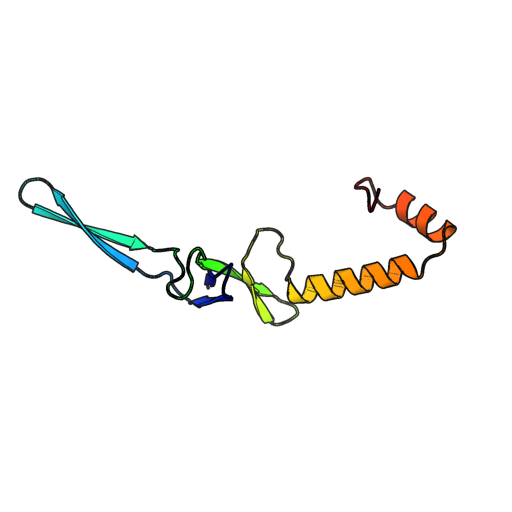.050 14.084 1.00 49.47 101 VAL A N 1
ATOM 781 C CA . VAL A 1 101 ? -15.805 13.641 13.856 1.00 49.47 101 VAL A CA 1
ATOM 782 C C . VAL A 1 101 ? -17.330 13.506 13.871 1.00 49.47 101 VAL A C 1
ATOM 784 O O . VAL A 1 101 ? -17.934 13.336 14.925 1.00 49.47 101 VAL A O 1
ATOM 787 N N . PHE A 1 102 ? -17.899 13.561 12.660 1.00 41.22 102 PHE A N 1
ATOM 788 C CA . PHE A 1 102 ? -19.303 13.345 12.263 1.00 41.22 102 PHE A CA 1
ATOM 789 C C . PHE A 1 102 ? -20.278 14.526 12.428 1.00 41.22 102 PHE A C 1
ATOM 791 O O . PHE A 1 102 ? -20.717 14.846 13.530 1.00 41.22 102 PHE A O 1
ATOM 798 N N . ALA A 1 103 ? -20.688 15.072 11.276 1.00 38.94 103 ALA A N 1
ATOM 799 C CA . ALA A 1 103 ? -22.002 15.674 11.044 1.00 38.94 103 ALA A CA 1
ATOM 800 C C . ALA A 1 103 ? -22.865 14.699 10.226 1.00 38.94 103 ALA A C 1
ATOM 802 O O . ALA A 1 103 ? -22.279 13.964 9.392 1.00 38.94 103 ALA A O 1
#

Mean predicted aligned error: 10.31 Å

pLDDT: mean 83.78, std 12.26, range [38.94, 94.69]

Foldseek 3Di:
DWAWPPPGDDDPDFDWDWDWDDDPPDIDIDIDGAQDDPPDPPIGTADWDADPPPRDIDHCPVPSDDPVVVVVVVVVVVVVVVPDDPVRVVVVVVVDPDDDDDD

Secondary structure (DSSP, 8-state):
-EEETTT--EESS--EEEEEEEETTEEEEEEEE--B-TTSTT-BEEEEEE-TTT--EEE--SS---HHHHHHHHHHHHHHHHHS-HHHHHHHHHHS-S-----

Radius of gyration: 22.88 Å; Cα contacts (8 Å, |Δi|>4): 123; chains: 1; bounding box: 46×29×68 Å